Protein AF-A0A7V4SVA4-F1 (afdb_monomer)

Nearest PDB structures (foldseek):
  8bwc-assembly1_D  TM=8.439E-01  e=3.192E-01  Escherichia coli
  9co0-assembly1_D  TM=8.464E-01  e=3.401E-01  Escherichia coli
  3q5m-assembly1_A  TM=8.422E-01  e=3.192E-01  Escherichia coli K-12
  7tt5-assembly1_D  TM=8.295E-01  e=6.022E-01  Escherichia coli
  2yhc-assembly1_A  TM=9.225E-01  e=1.001E+00  Escherichia coli BL21(DE3)

Structure (mmCIF, N/CA/C/O backbone):
data_AF-A0A7V4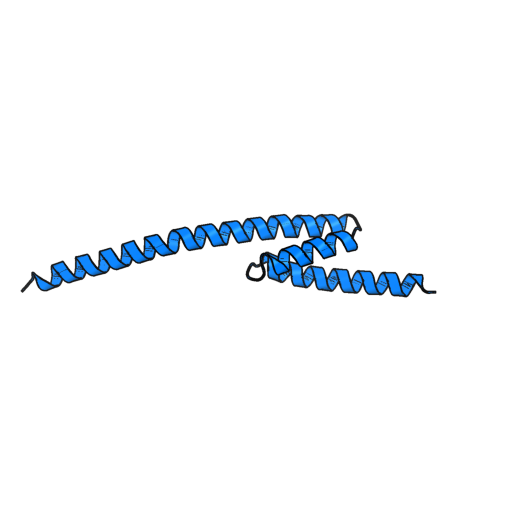SVA4-F1
#
_entry.id   AF-A0A7V4SVA4-F1
#
loop_
_atom_site.group_PDB
_atom_site.id
_atom_site.type_symbol
_atom_site.label_atom_id
_atom_site.label_alt_id
_atom_site.label_comp_id
_atom_site.label_asym_id
_atom_site.label_entity_id
_atom_site.label_seq_id
_atom_site.pdbx_PDB_ins_code
_atom_site.Cartn_x
_atom_site.Cartn_y
_atom_site.Cartn_z
_atom_site.occupancy
_atom_site.B_iso_or_equiv
_atom_site.auth_seq_id
_atom_site.auth_comp_id
_atom_site.auth_asym_id
_atom_site.auth_atom_id
_atom_site.pdbx_PDB_model_num
ATOM 1 N N . MET A 1 1 ? 45.278 -19.658 -40.340 1.00 47.78 1 MET A N 1
ATOM 2 C CA . MET A 1 1 ? 44.267 -19.568 -39.255 1.00 47.78 1 MET A CA 1
ATOM 3 C C . MET A 1 1 ? 43.891 -18.103 -39.077 1.00 47.78 1 MET A C 1
ATOM 5 O O . MET A 1 1 ? 44.806 -17.380 -38.735 1.00 47.78 1 MET A O 1
ATOM 9 N N . SER A 1 2 ? 42.647 -17.652 -39.340 1.00 50.75 2 SER A N 1
ATOM 10 C CA . SER A 1 2 ? 42.052 -16.477 -38.633 1.00 50.75 2 SER A CA 1
ATOM 11 C C . SER A 1 2 ? 40.675 -15.972 -39.111 1.00 50.75 2 SER A C 1
ATOM 13 O O . SER A 1 2 ? 40.137 -15.074 -38.479 1.00 50.75 2 SER A O 1
ATOM 15 N N . VAL A 1 3 ? 40.014 -16.552 -40.122 1.00 47.91 3 VAL A N 1
ATOM 16 C CA . VAL A 1 3 ? 38.648 -16.094 -40.501 1.00 47.91 3 VAL A CA 1
ATOM 17 C C . VAL A 1 3 ? 37.584 -16.513 -39.465 1.00 47.91 3 VAL A C 1
ATOM 19 O O . VAL A 1 3 ? 36.617 -15.800 -39.205 1.00 47.91 3 VAL A O 1
ATOM 22 N N . VAL A 1 4 ? 37.802 -17.647 -38.789 1.00 49.69 4 VAL A N 1
ATOM 23 C CA . VAL A 1 4 ? 36.869 -18.216 -37.795 1.00 49.69 4 VAL A CA 1
ATOM 24 C C . VAL A 1 4 ? 36.853 -17.423 -36.478 1.00 49.69 4 VAL A C 1
ATOM 26 O O . VAL A 1 4 ? 35.821 -17.349 -35.813 1.00 49.69 4 VAL A O 1
ATOM 29 N N . ARG A 1 5 ? 37.975 -16.790 -36.101 1.00 50.59 5 ARG A N 1
ATOM 30 C CA . ARG A 1 5 ? 38.070 -15.972 -34.876 1.00 50.59 5 ARG A CA 1
ATOM 31 C C . ARG A 1 5 ? 37.352 -14.628 -35.023 1.00 50.59 5 ARG A C 1
ATOM 33 O O . ARG A 1 5 ? 36.688 -14.197 -34.089 1.00 50.59 5 ARG A O 1
ATOM 40 N N . PHE A 1 6 ? 37.403 -14.027 -36.212 1.00 42.84 6 PHE A N 1
ATOM 41 C CA . PHE A 1 6 ? 36.771 -12.734 -36.493 1.00 42.84 6 PHE A CA 1
ATOM 42 C C . PHE A 1 6 ? 35.233 -12.818 -36.494 1.00 42.84 6 PHE A C 1
ATOM 44 O O . PHE A 1 6 ? 34.554 -11.976 -35.910 1.00 42.84 6 PHE A O 1
ATOM 51 N N . ARG A 1 7 ? 34.677 -13.903 -37.055 1.00 53.16 7 ARG A N 1
ATOM 52 C CA . ARG A 1 7 ? 33.229 -14.185 -37.032 1.00 53.16 7 ARG A CA 1
ATOM 53 C C . ARG A 1 7 ? 32.681 -14.445 -35.624 1.00 53.16 7 ARG A C 1
ATOM 55 O O . ARG A 1 7 ? 31.549 -14.068 -35.345 1.00 53.16 7 ARG A O 1
ATOM 62 N N . ARG A 1 8 ? 33.475 -15.058 -34.737 1.00 55.00 8 ARG A N 1
ATOM 63 C CA . ARG A 1 8 ? 33.085 -15.305 -33.338 1.00 55.00 8 ARG A CA 1
ATOM 64 C C . ARG A 1 8 ? 33.038 -14.019 -32.507 1.00 55.00 8 ARG A C 1
ATOM 66 O O . ARG A 1 8 ? 32.102 -13.864 -31.735 1.00 55.00 8 ARG A O 1
ATOM 73 N N . CYS A 1 9 ? 33.964 -13.077 -32.711 1.00 55.91 9 CYS A N 1
ATOM 74 C CA . CYS A 1 9 ? 33.908 -11.770 -32.038 1.00 55.91 9 CYS A CA 1
ATOM 75 C C . CYS A 1 9 ? 32.674 -10.952 -32.438 1.00 55.91 9 CYS A C 1
ATOM 77 O O . CYS A 1 9 ? 31.990 -10.424 -31.567 1.00 55.91 9 CYS A O 1
ATOM 79 N N . LEU A 1 10 ? 32.352 -10.892 -33.735 1.00 59.06 10 LEU A N 1
ATOM 80 C CA . LEU A 1 10 ? 31.172 -10.162 -34.220 1.00 59.06 10 LEU A CA 1
ATOM 81 C C . LEU A 1 10 ? 29.864 -10.698 -33.619 1.00 59.06 10 LEU A C 1
ATOM 83 O O . LEU A 1 10 ? 28.982 -9.919 -33.270 1.00 59.06 10 LEU A O 1
ATOM 87 N N . PHE A 1 11 ? 29.761 -12.018 -33.444 1.00 60.16 11 PHE A N 1
ATOM 88 C CA . PHE A 1 11 ? 28.579 -12.653 -32.858 1.00 60.16 11 PHE A CA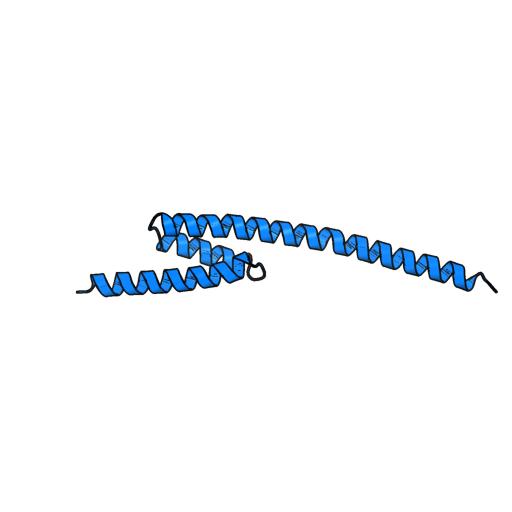 1
ATOM 89 C C . PHE A 1 11 ? 28.442 -12.382 -31.353 1.00 60.16 11 PHE A C 1
ATOM 91 O O . PHE A 1 11 ? 27.345 -12.111 -30.874 1.00 60.16 11 PHE A O 1
ATOM 98 N N . VAL A 1 12 ? 29.551 -12.403 -30.606 1.00 62.12 12 VAL A N 1
ATOM 99 C CA . VAL A 1 12 ? 29.551 -12.108 -29.161 1.00 62.12 12 VAL A CA 1
ATOM 100 C C . VAL A 1 12 ? 29.185 -10.645 -28.897 1.00 62.12 12 VAL A C 1
ATOM 102 O O . VAL A 1 12 ? 28.383 -10.369 -28.008 1.00 62.12 12 VAL A O 1
ATOM 105 N N . CYS A 1 13 ? 29.693 -9.707 -29.702 1.00 59.94 13 CYS A N 1
ATOM 106 C CA . CYS A 1 13 ? 29.314 -8.297 -29.595 1.00 59.94 13 CYS A CA 1
ATOM 107 C C . CYS A 1 13 ? 27.838 -8.064 -29.947 1.00 59.94 13 CYS A C 1
ATOM 109 O O . CYS A 1 13 ? 27.171 -7.300 -29.256 1.00 59.94 13 CYS A O 1
ATOM 111 N N . ALA A 1 14 ? 27.307 -8.747 -30.966 1.00 63.69 14 ALA A N 1
ATOM 112 C CA . ALA A 1 14 ? 25.894 -8.642 -31.326 1.00 63.69 14 ALA A CA 1
ATOM 113 C C . ALA A 1 14 ? 24.971 -9.147 -30.204 1.00 63.69 14 ALA A C 1
ATOM 115 O O . ALA A 1 14 ? 23.991 -8.484 -29.878 1.00 63.69 14 ALA A O 1
ATOM 116 N N . ILE A 1 15 ? 25.317 -10.266 -29.557 1.00 66.88 15 ILE A N 1
ATOM 117 C CA . ILE A 1 15 ? 24.578 -10.791 -28.398 1.00 66.88 15 ILE A CA 1
ATOM 118 C C . ILE A 1 15 ? 24.683 -9.835 -27.202 1.00 66.88 15 ILE A C 1
ATOM 120 O O . ILE A 1 15 ? 23.686 -9.591 -26.530 1.00 66.88 15 ILE A O 1
ATOM 124 N N . GLY A 1 16 ? 25.861 -9.252 -26.957 1.00 67.00 16 GLY A N 1
ATOM 125 C CA . GLY A 1 16 ? 26.067 -8.277 -25.882 1.00 67.00 16 GLY A CA 1
ATOM 126 C C . GLY A 1 16 ? 25.247 -6.996 -26.063 1.00 67.00 16 GLY A C 1
ATOM 127 O O . GLY A 1 16 ? 24.619 -6.536 -25.114 1.00 67.00 16 GLY A O 1
ATOM 128 N N . ILE A 1 17 ? 25.191 -6.453 -27.283 1.00 69.44 17 ILE A N 1
ATOM 129 C CA . ILE A 1 17 ? 24.370 -5.276 -27.611 1.00 69.44 17 ILE A CA 1
ATOM 130 C C . ILE A 1 17 ? 22.881 -5.619 -27.510 1.00 69.44 17 ILE A C 1
ATOM 132 O O . ILE A 1 17 ? 22.112 -4.828 -26.969 1.00 69.44 17 ILE A O 1
ATOM 136 N N . PHE A 1 18 ? 22.478 -6.808 -27.968 1.00 63.28 18 PHE A N 1
ATOM 137 C CA . PHE A 1 18 ? 21.094 -7.268 -27.875 1.00 63.28 18 PHE A CA 1
ATOM 138 C C . PHE A 1 18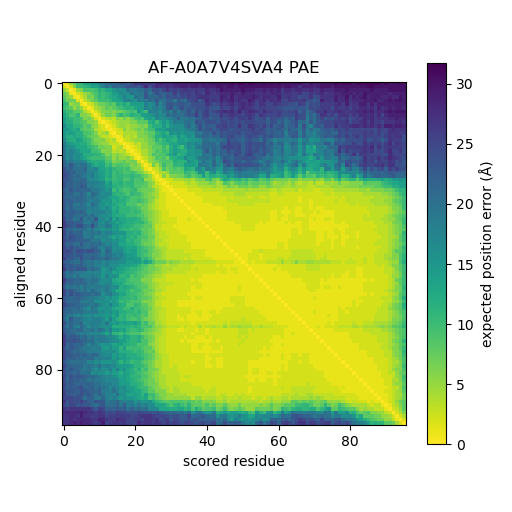 ? 20.649 -7.423 -26.412 1.00 63.28 18 PHE A C 1
ATOM 140 O O . PHE A 1 18 ? 19.613 -6.885 -26.024 1.00 63.28 18 PHE A O 1
ATOM 147 N N . LEU A 1 19 ? 21.474 -8.048 -25.567 1.00 61.53 19 LEU A N 1
ATOM 148 C CA . LEU A 1 19 ? 21.230 -8.150 -24.125 1.00 61.53 19 LEU A CA 1
ATOM 149 C C . LEU A 1 19 ? 21.157 -6.774 -23.455 1.00 61.53 19 LEU A C 1
ATOM 151 O O . LEU A 1 19 ? 20.230 -6.539 -22.686 1.00 61.53 19 LEU A O 1
ATOM 155 N N . LEU A 1 20 ? 22.066 -5.844 -23.780 1.00 61.41 20 LEU A N 1
ATOM 156 C CA . LEU A 1 20 ? 21.998 -4.471 -23.266 1.00 61.41 20 LEU A CA 1
ATOM 157 C C . LEU A 1 20 ? 20.700 -3.772 -23.690 1.00 61.41 20 LEU A C 1
ATOM 159 O O . LEU A 1 20 ? 20.045 -3.139 -22.867 1.00 61.41 20 LEU A O 1
ATOM 163 N N . SER A 1 21 ? 20.307 -3.906 -24.958 1.00 62.12 21 SER A N 1
ATOM 164 C CA . SER A 1 21 ? 19.114 -3.247 -25.498 1.00 62.12 21 SER A CA 1
ATOM 165 C C . SER A 1 21 ? 17.806 -3.742 -24.877 1.00 62.12 21 SER A C 1
ATOM 167 O O . SER A 1 21 ? 16.843 -2.986 -24.826 1.00 62.12 21 SER A O 1
ATOM 169 N N . VAL A 1 22 ? 17.784 -4.974 -24.358 1.00 61.72 22 VAL A N 1
ATOM 170 C CA . VAL A 1 22 ? 16.626 -5.551 -23.659 1.00 61.72 22 VAL A CA 1
ATOM 171 C C . VAL A 1 22 ? 16.664 -5.255 -22.153 1.00 61.72 22 VAL A C 1
ATOM 173 O O . VAL A 1 22 ? 15.617 -5.007 -21.559 1.00 61.72 22 VAL A O 1
ATOM 176 N N . LEU A 1 23 ? 17.846 -5.210 -21.524 1.00 60.34 23 LEU A N 1
ATOM 177 C CA . LEU A 1 23 ? 17.971 -4.935 -20.083 1.00 60.34 23 LEU A CA 1
ATOM 178 C C . LEU A 1 23 ? 17.690 -3.471 -19.706 1.00 60.34 23 LEU A C 1
ATOM 180 O O . LEU A 1 23 ? 17.166 -3.202 -18.626 1.00 60.34 23 LEU A O 1
ATOM 184 N N . ILE A 1 24 ? 18.051 -2.517 -20.568 1.00 59.84 24 ILE A N 1
ATOM 185 C CA . ILE A 1 24 ? 17.855 -1.081 -20.310 1.00 59.84 24 ILE A CA 1
ATOM 186 C C . ILE A 1 24 ? 16.365 -0.705 -20.139 1.00 59.84 24 ILE A C 1
ATOM 188 O O . ILE A 1 24 ? 16.045 -0.054 -19.141 1.00 59.84 24 ILE A O 1
ATOM 192 N N . PRO A 1 25 ? 15.435 -1.089 -21.040 1.00 59.91 25 PRO A N 1
ATOM 193 C CA . PRO A 1 25 ? 14.024 -0.728 -20.895 1.00 59.91 25 PRO A CA 1
ATOM 194 C C . PRO A 1 25 ? 13.329 -1.447 -19.730 1.00 59.91 25 PRO A C 1
ATOM 196 O O . PRO A 1 25 ? 12.444 -0.853 -19.117 1.00 59.91 25 PRO A O 1
ATOM 199 N N . ALA A 1 26 ? 13.748 -2.670 -19.382 1.00 64.50 26 ALA A N 1
ATOM 200 C CA . ALA A 1 26 ? 13.213 -3.391 -18.224 1.00 64.50 26 ALA A CA 1
ATOM 201 C C . ALA A 1 26 ? 13.458 -2.610 -16.917 1.00 64.50 26 ALA A C 1
ATOM 203 O O . ALA A 1 26 ? 12.519 -2.296 -16.193 1.00 64.50 26 ALA A O 1
ATOM 204 N N . ASN A 1 27 ? 14.694 -2.147 -16.699 1.00 68.81 27 ASN A N 1
ATOM 205 C CA . ASN A 1 2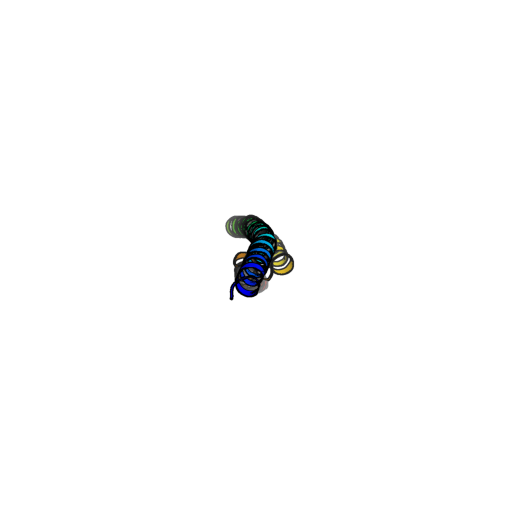7 ? 15.064 -1.373 -15.507 1.00 68.81 27 ASN A CA 1
ATOM 206 C C . ASN A 1 27 ? 14.311 -0.029 -15.406 1.00 68.81 27 ASN A C 1
ATOM 208 O O . ASN A 1 27 ? 13.959 0.418 -14.317 1.00 68.81 27 ASN A O 1
ATOM 212 N N . ALA A 1 28 ? 14.041 0.635 -16.535 1.00 76.19 28 ALA A N 1
ATOM 213 C CA . ALA A 1 28 ? 13.301 1.898 -16.536 1.00 76.19 28 ALA A CA 1
ATOM 214 C C . ALA A 1 28 ? 11.825 1.715 -16.136 1.00 76.19 28 ALA A C 1
ATOM 216 O O . ALA A 1 28 ? 11.290 2.534 -15.387 1.00 76.19 28 ALA A O 1
ATOM 217 N N . ALA A 1 29 ? 11.184 0.641 -16.605 1.00 80.25 29 ALA A N 1
ATOM 218 C CA . ALA A 1 29 ? 9.816 0.306 -16.226 1.00 80.25 29 ALA A CA 1
ATOM 219 C C . ALA A 1 29 ? 9.720 -0.059 -14.736 1.00 80.25 29 ALA A C 1
ATOM 221 O O . ALA A 1 29 ? 8.831 0.441 -14.045 1.00 80.25 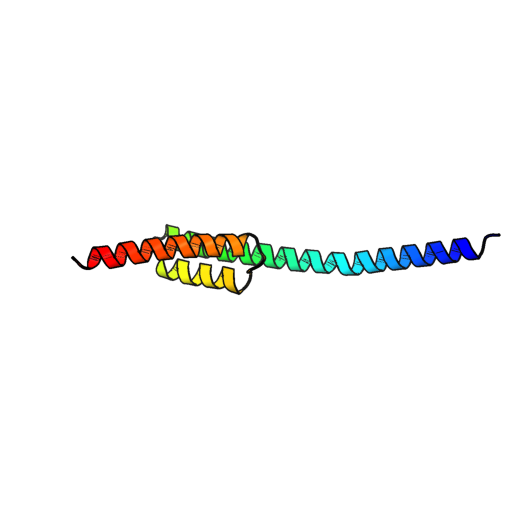29 ALA A O 1
ATOM 222 N N . ASP A 1 30 ? 10.672 -0.843 -14.227 1.00 84.44 30 ASP A N 1
ATOM 223 C CA . ASP A 1 30 ? 10.712 -1.243 -12.817 1.00 84.44 30 ASP A CA 1
ATOM 224 C C . ASP A 1 30 ? 10.864 -0.030 -11.887 1.00 84.44 30 ASP A C 1
ATOM 226 O O . ASP A 1 30 ? 10.113 0.119 -10.923 1.00 84.44 30 ASP A O 1
ATOM 230 N N . ARG A 1 31 ? 11.747 0.921 -12.227 1.00 86.88 31 ARG A N 1
ATOM 231 C CA . ARG A 1 31 ? 11.886 2.175 -11.462 1.00 86.88 31 ARG A CA 1
ATOM 232 C C . ARG A 1 31 ? 10.623 3.025 -11.473 1.00 86.88 31 ARG A C 1
ATOM 234 O O . ARG A 1 31 ? 10.289 3.626 -10.457 1.00 86.88 31 ARG A O 1
ATOM 241 N N . ALA A 1 32 ? 9.929 3.108 -12.607 1.00 90.56 32 ALA A N 1
ATOM 242 C CA . ALA A 1 32 ? 8.684 3.866 -12.689 1.00 90.56 32 ALA A CA 1
ATOM 243 C C . ALA A 1 32 ? 7.601 3.257 -11.786 1.00 90.56 32 ALA A C 1
ATOM 245 O O . ALA A 1 32 ? 6.878 3.995 -11.116 1.00 90.56 32 ALA A O 1
ATOM 246 N N . ARG A 1 33 ? 7.527 1.919 -11.724 1.00 93.50 33 ARG A N 1
ATOM 247 C CA . ARG A 1 33 ? 6.627 1.209 -10.806 1.00 93.50 33 ARG A CA 1
ATOM 248 C C . ARG A 1 33 ? 6.986 1.464 -9.348 1.00 93.50 33 ARG A C 1
ATOM 250 O O . ARG A 1 33 ? 6.080 1.742 -8.572 1.00 93.50 33 ARG A O 1
ATOM 257 N N . GLU A 1 34 ? 8.269 1.427 -8.994 1.00 94.25 34 GLU A N 1
ATOM 258 C CA . GLU A 1 34 ? 8.727 1.742 -7.634 1.00 94.25 34 GLU A CA 1
ATOM 259 C C . GLU A 1 34 ? 8.343 3.166 -7.214 1.00 94.25 34 GLU A C 1
ATOM 261 O O . GLU A 1 34 ? 7.726 3.370 -6.172 1.00 94.25 34 GLU A O 1
ATOM 266 N N . ILE A 1 35 ? 8.616 4.164 -8.060 1.00 95.31 35 ILE A N 1
ATOM 267 C CA . ILE A 1 35 ? 8.278 5.565 -7.763 1.00 95.31 35 ILE A CA 1
ATOM 268 C C . ILE A 1 35 ? 6.762 5.743 -7.593 1.00 95.31 35 ILE A C 1
ATOM 270 O O . ILE A 1 35 ? 6.318 6.415 -6.661 1.00 95.31 35 ILE A O 1
ATOM 274 N N . ALA A 1 36 ? 5.963 5.134 -8.474 1.00 96.75 36 ALA A N 1
ATOM 275 C CA . ALA A 1 36 ? 4.507 5.193 -8.386 1.00 96.75 36 ALA A CA 1
ATOM 276 C C . ALA A 1 36 ? 3.987 4.527 -7.102 1.00 96.75 36 ALA A C 1
ATOM 278 O O . ALA A 1 36 ? 3.147 5.103 -6.408 1.00 96.75 36 ALA A O 1
ATOM 279 N N . ALA A 1 37 ? 4.524 3.353 -6.758 1.00 97.50 37 ALA A N 1
ATOM 280 C CA . ALA A 1 37 ? 4.165 2.628 -5.548 1.00 97.50 37 ALA A CA 1
ATOM 281 C C . ALA A 1 37 ? 4.512 3.430 -4.285 1.00 97.50 37 ALA A C 1
ATOM 283 O O . ALA A 1 37 ? 3.666 3.575 -3.405 1.00 97.50 37 ALA A O 1
ATOM 284 N N . HIS A 1 38 ? 5.710 4.018 -4.223 1.00 97.44 38 HIS A N 1
ATOM 285 C CA . HIS A 1 38 ? 6.133 4.868 -3.109 1.00 97.44 38 HIS A CA 1
ATOM 286 C C . HIS A 1 38 ? 5.269 6.121 -2.958 1.00 97.44 38 HIS A C 1
ATOM 288 O O . HIS A 1 38 ? 4.891 6.474 -1.842 1.00 97.44 38 HIS A O 1
ATOM 294 N N . SER A 1 39 ? 4.930 6.787 -4.066 1.00 98.12 39 SER A N 1
ATOM 295 C CA . SER A 1 39 ? 4.062 7.968 -4.029 1.00 98.12 39 SER A CA 1
ATOM 296 C C . SER A 1 39 ? 2.686 7.637 -3.455 1.00 98.12 39 SER A C 1
ATOM 298 O O . SER A 1 39 ? 2.160 8.401 -2.648 1.00 98.12 39 SER A O 1
ATOM 300 N N . LEU A 1 40 ? 2.104 6.511 -3.872 1.00 97.81 40 LEU A N 1
ATOM 301 C CA . LEU A 1 40 ? 0.785 6.088 -3.414 1.00 97.81 40 LEU A CA 1
ATOM 302 C C . LEU A 1 40 ? 0.830 5.585 -1.960 1.00 97.81 40 LEU A C 1
ATOM 304 O O . LEU A 1 40 ? -0.057 5.895 -1.172 1.00 97.81 40 LEU A O 1
ATOM 308 N N . LEU A 1 41 ? 1.894 4.881 -1.563 1.00 98.19 41 LEU A N 1
ATOM 309 C CA . LEU A 1 41 ? 2.115 4.488 -0.170 1.00 98.19 41 LEU A CA 1
ATOM 310 C C . LEU A 1 41 ? 2.170 5.713 0.756 1.00 98.19 41 LEU A C 1
ATOM 312 O O . LEU A 1 41 ? 1.487 5.731 1.779 1.00 98.19 41 LEU A O 1
ATOM 316 N N . ALA A 1 42 ? 2.919 6.751 0.375 1.00 98.12 42 ALA A N 1
ATOM 317 C CA . ALA A 1 42 ? 3.038 7.980 1.158 1.00 98.12 42 ALA A CA 1
ATOM 318 C C . ALA A 1 42 ? 1.694 8.718 1.320 1.00 98.12 42 ALA A C 1
ATOM 320 O O . ALA A 1 42 ? 1.467 9.386 2.328 1.00 98.12 42 ALA A O 1
ATOM 321 N N . GLU A 1 43 ? 0.784 8.609 0.348 1.00 98.06 43 GLU A N 1
ATOM 322 C CA . GLU A 1 43 ? -0.587 9.120 0.477 1.00 98.06 43 GLU A CA 1
ATOM 323 C C . GLU A 1 43 ? -1.361 8.373 1.572 1.00 98.06 43 GLU A C 1
ATOM 325 O O . GLU A 1 43 ? -1.962 9.005 2.443 1.00 98.06 43 GLU A O 1
ATOM 330 N N . GLY A 1 44 ? -1.285 7.039 1.582 1.00 97.50 44 GLY A N 1
ATOM 331 C CA . GLY A 1 44 ? -1.904 6.217 2.623 1.00 97.50 44 GLY A CA 1
ATOM 332 C C . GLY A 1 44 ? -1.347 6.526 4.014 1.00 97.50 44 GLY A C 1
ATOM 333 O O . GLY A 1 44 ? -2.102 6.629 4.980 1.00 97.50 44 GLY A O 1
ATOM 334 N N . GLU A 1 45 ? -0.036 6.752 4.126 1.00 97.69 45 GLU A N 1
ATOM 335 C CA . GLU A 1 45 ? 0.595 7.147 5.389 1.00 97.69 45 GLU A CA 1
ATOM 336 C C . GLU A 1 45 ? 0.081 8.494 5.898 1.00 97.69 45 GLU A C 1
ATOM 338 O O . GLU A 1 45 ? -0.305 8.587 7.062 1.00 97.69 45 GLU A O 1
ATOM 343 N N . LYS A 1 46 ? -0.031 9.499 5.021 1.00 98.06 46 LYS A N 1
ATOM 344 C CA . LYS A 1 46 ? -0.606 10.805 5.377 1.00 98.06 46 LYS A CA 1
ATOM 345 C C . LYS A 1 46 ? -2.046 10.698 5.866 1.00 98.06 46 LYS A C 1
ATOM 347 O O . LYS A 1 46 ? -2.428 11.409 6.790 1.00 98.06 46 LYS A O 1
ATOM 352 N N . LEU A 1 47 ? -2.856 9.823 5.269 1.00 97.38 47 LEU A N 1
ATOM 353 C CA . LEU A 1 47 ? -4.230 9.588 5.729 1.00 97.38 47 LEU A CA 1
ATOM 354 C C . LEU A 1 47 ? -4.258 8.944 7.120 1.00 97.38 47 LEU A C 1
ATOM 356 O O . LEU A 1 47 ? -5.065 9.334 7.965 1.00 97.38 47 LEU A O 1
ATOM 360 N N . ASN A 1 48 ? -3.349 8.005 7.382 1.00 94.00 48 ASN A N 1
ATOM 361 C CA . ASN A 1 48 ? -3.184 7.400 8.702 1.00 94.00 48 ASN A CA 1
ATOM 362 C C . ASN A 1 48 ? -2.763 8.452 9.747 1.00 94.00 48 ASN A C 1
ATOM 364 O O . ASN A 1 48 ? -3.348 8.510 10.827 1.00 94.00 48 ASN A O 1
ATOM 368 N N . GLU A 1 49 ? -1.800 9.319 9.414 1.00 94.38 49 GLU A N 1
ATOM 369 C CA . GLU A 1 49 ? -1.377 10.451 10.255 1.00 94.38 49 GLU A CA 1
ATOM 370 C C . GLU A 1 49 ? -2.517 11.450 10.494 1.00 94.38 49 GLU A C 1
ATOM 372 O O . GLU A 1 49 ? -2.684 11.959 11.601 1.00 94.38 49 GLU A O 1
ATOM 377 N N . ALA A 1 50 ? -3.360 11.676 9.485 1.00 96.25 50 ALA A N 1
ATOM 378 C CA . ALA A 1 50 ? -4.561 12.499 9.575 1.00 96.25 50 ALA A CA 1
ATOM 379 C C . ALA A 1 50 ? -5.726 11.809 10.311 1.00 96.25 50 ALA A C 1
ATOM 381 O O . ALA A 1 50 ? -6.862 12.279 10.232 1.00 96.25 50 ALA A O 1
ATOM 382 N N . THR A 1 51 ? -5.475 10.708 11.029 1.00 94.31 51 THR A N 1
ATOM 383 C CA . THR A 1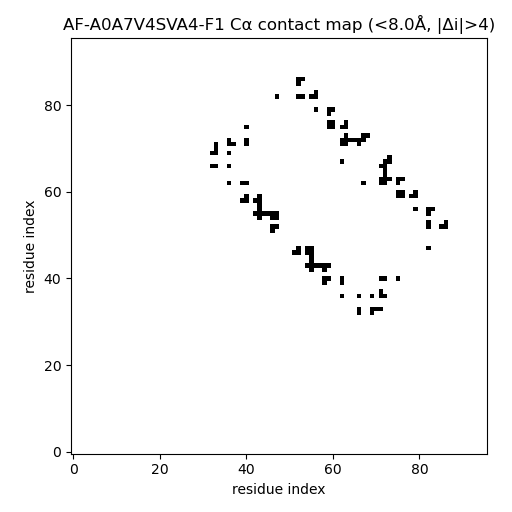 51 ? -6.469 9.938 11.798 1.00 94.31 51 THR A CA 1
ATOM 384 C C . THR A 1 51 ? -7.647 9.431 10.962 1.00 94.31 51 THR A C 1
ATOM 386 O O . THR A 1 51 ? -8.755 9.256 11.463 1.00 94.31 51 THR A O 1
ATOM 389 N N . GLN A 1 52 ? -7.402 9.148 9.682 1.00 96.31 52 GLN A N 1
ATOM 390 C CA . GLN A 1 52 ? -8.370 8.570 8.748 1.00 96.31 52 GLN A CA 1
ATOM 391 C C . GLN A 1 52 ? -7.962 7.138 8.361 1.00 96.31 52 GLN A C 1
ATOM 393 O O . GLN A 1 52 ? -7.683 6.861 7.192 1.00 96.31 52 GLN A O 1
ATOM 398 N N . PRO A 1 53 ? -7.937 6.195 9.324 1.00 95.38 53 PRO A N 1
ATOM 399 C CA . PRO A 1 53 ? -7.455 4.833 9.096 1.00 95.38 53 PRO A CA 1
ATOM 400 C C . PRO A 1 53 ? -8.274 4.068 8.049 1.00 95.38 53 PRO A C 1
ATOM 402 O O . PRO A 1 53 ? -7.716 3.253 7.326 1.00 95.38 53 PRO A O 1
ATOM 405 N N . ALA A 1 54 ? -9.577 4.339 7.913 1.00 95.62 54 ALA A N 1
ATOM 406 C CA . ALA A 1 54 ? -10.405 3.684 6.898 1.00 95.62 54 ALA A CA 1
ATOM 407 C C . ALA A 1 54 ? -9.990 4.077 5.467 1.00 95.62 54 ALA A C 1
ATOM 409 O O . ALA A 1 54 ? -9.825 3.212 4.616 1.00 95.62 54 ALA A O 1
ATOM 410 N N . ALA A 1 55 ? -9.740 5.367 5.220 1.00 97.25 55 ALA A N 1
ATOM 411 C CA . ALA A 1 55 ? -9.269 5.844 3.919 1.00 97.25 55 ALA A CA 1
ATOM 412 C C . ALA A 1 55 ? -7.826 5.389 3.640 1.00 97.25 55 ALA A C 1
ATOM 414 O O . ALA A 1 55 ? -7.500 4.978 2.529 1.00 97.25 55 ALA A O 1
ATOM 415 N N . ALA A 1 56 ? -6.964 5.400 4.664 1.00 98.06 56 ALA A N 1
ATOM 416 C CA . ALA A 1 56 ? -5.602 4.879 4.557 1.00 98.06 56 ALA A CA 1
ATOM 417 C C . ALA A 1 56 ? -5.587 3.396 4.153 1.00 98.06 56 ALA A C 1
ATOM 419 O O . ALA A 1 56 ? -4.791 2.991 3.305 1.00 98.06 56 ALA A O 1
ATOM 420 N N . LEU A 1 57 ? -6.499 2.598 4.721 1.00 98.00 57 LEU A N 1
ATOM 421 C CA . LEU A 1 57 ? -6.639 1.177 4.418 1.00 98.00 57 LEU A CA 1
ATOM 422 C C . LEU A 1 57 ? -6.904 0.929 2.928 1.00 98.00 57 LEU A C 1
ATOM 424 O O . LEU A 1 57 ? -6.249 0.072 2.336 1.00 98.00 57 LEU A O 1
ATOM 428 N N . GLU A 1 58 ? -7.808 1.698 2.316 1.00 98.06 58 GLU A N 1
ATOM 429 C CA . GLU A 1 58 ? -8.115 1.589 0.884 1.00 98.06 58 GLU A CA 1
ATOM 430 C C . GLU A 1 58 ? -6.878 1.858 0.015 1.00 98.06 58 GLU A C 1
ATOM 432 O O . GLU A 1 58 ? -6.617 1.137 -0.954 1.00 98.06 58 GLU A O 1
ATOM 437 N N . ILE A 1 59 ? -6.076 2.863 0.382 1.00 98.44 59 ILE A N 1
ATOM 438 C CA . ILE A 1 59 ? -4.837 3.180 -0.332 1.00 98.44 59 ILE A CA 1
ATOM 439 C C . ILE A 1 59 ? -3.817 2.051 -0.184 1.00 98.44 59 ILE A C 1
ATOM 441 O O . ILE A 1 59 ? -3.255 1.611 -1.187 1.00 98.44 59 ILE A O 1
ATOM 445 N N . PHE A 1 60 ? -3.602 1.524 1.023 1.00 98.38 60 PHE A N 1
ATOM 446 C CA . PHE A 1 60 ? -2.658 0.421 1.221 1.00 98.38 60 PHE A CA 1
ATOM 447 C C . PHE A 1 60 ? -3.073 -0.846 0.464 1.00 98.38 60 PHE A C 1
ATOM 449 O O . PHE A 1 60 ? -2.228 -1.497 -0.152 1.00 98.38 60 PHE A O 1
ATOM 456 N N . GLU A 1 61 ? -4.368 -1.170 0.437 1.00 98.12 61 GLU A N 1
ATOM 457 C CA . GLU A 1 61 ? -4.900 -2.272 -0.374 1.00 98.12 61 GLU A CA 1
ATOM 458 C C . GLU A 1 61 ? -4.639 -2.069 -1.862 1.00 98.12 61 GLU A C 1
ATOM 460 O O . GLU A 1 61 ? -4.263 -3.005 -2.575 1.00 98.12 61 GLU A O 1
ATOM 465 N N . ARG A 1 62 ? -4.793 -0.832 -2.335 1.00 98.19 62 ARG A N 1
ATOM 466 C CA . ARG A 1 62 ? -4.515 -0.476 -3.718 1.00 98.19 62 ARG A CA 1
ATOM 467 C C . ARG A 1 62 ? -3.033 -0.628 -4.061 1.00 98.19 62 ARG A C 1
ATOM 469 O O . ARG A 1 62 ? -2.731 -1.271 -5.065 1.00 98.19 62 ARG A O 1
ATOM 476 N N . VAL A 1 63 ? -2.123 -0.108 -3.232 1.00 98.12 63 VAL A N 1
ATOM 477 C CA . VAL A 1 63 ? -0.666 -0.238 -3.440 1.00 98.12 63 VAL A CA 1
ATOM 478 C C . VAL A 1 63 ? -0.273 -1.711 -3.502 1.00 98.12 63 VAL A C 1
ATOM 480 O O . VAL A 1 63 ? 0.380 -2.140 -4.450 1.00 98.12 63 VAL A O 1
ATOM 483 N N . ALA A 1 64 ? -0.731 -2.500 -2.533 1.00 97.12 64 ALA A N 1
ATOM 484 C CA . ALA A 1 64 ? -0.409 -3.914 -2.439 1.00 97.12 64 ALA A CA 1
ATOM 485 C C . ALA A 1 64 ? -0.950 -4.750 -3.613 1.00 97.12 64 ALA A C 1
ATOM 487 O O . ALA A 1 64 ? -0.344 -5.750 -3.994 1.00 97.12 64 ALA A O 1
ATOM 488 N N . ARG A 1 65 ? -2.088 -4.353 -4.195 1.00 97.19 65 ARG A N 1
ATOM 489 C CA . ARG A 1 65 ? -2.685 -5.020 -5.359 1.00 97.19 65 ARG A CA 1
ATOM 490 C C . ARG A 1 65 ? -2.031 -4.609 -6.680 1.00 97.19 65 ARG A C 1
ATOM 492 O O . ARG A 1 65 ? -1.858 -5.453 -7.553 1.00 97.19 65 ARG A O 1
ATOM 499 N N . GLU A 1 66 ? -1.717 -3.326 -6.856 1.00 96.75 66 GLU A N 1
ATOM 500 C CA . GLU A 1 66 ? -1.177 -2.780 -8.114 1.00 96.75 66 GLU A CA 1
ATOM 501 C C . GLU A 1 66 ? 0.350 -2.957 -8.233 1.00 96.75 66 GLU A C 1
ATOM 503 O O . GLU A 1 66 ? 0.889 -3.118 -9.336 1.00 96.75 66 GLU A O 1
ATOM 508 N N . TYR A 1 67 ? 1.051 -2.984 -7.098 1.00 96.75 67 TYR A N 1
ATOM 509 C CA . TYR A 1 67 ? 2.510 -3.047 -7.018 1.00 96.75 67 TYR A CA 1
ATOM 510 C C . TYR A 1 67 ? 2.996 -4.140 -6.046 1.00 96.75 67 TYR A C 1
ATOM 512 O O . TYR A 1 67 ? 3.814 -3.854 -5.183 1.00 96.75 67 TYR A O 1
ATOM 520 N N . PRO A 1 68 ? 2.539 -5.403 -6.157 1.00 96.25 68 PRO A N 1
ATOM 521 C CA . PRO A 1 68 ? 2.827 -6.438 -5.155 1.00 96.25 68 PRO A CA 1
ATOM 522 C C . PRO A 1 68 ? 4.315 -6.789 -5.014 1.00 96.25 68 PRO A C 1
ATOM 524 O O . PRO A 1 68 ? 4.724 -7.283 -3.968 1.00 96.25 68 PRO A O 1
ATOM 527 N N . GLU A 1 69 ? 5.113 -6.559 -6.058 1.00 93.12 69 GLU A N 1
ATOM 528 C CA . GLU A 1 69 ? 6.534 -6.929 -6.098 1.00 93.12 69 GLU A CA 1
ATOM 529 C C . GLU A 1 69 ? 7.482 -5.781 -5.733 1.00 93.12 69 GLU A C 1
ATOM 531 O O . GLU A 1 69 ? 8.688 -5.995 -5.650 1.00 93.12 69 GLU A O 1
ATOM 536 N N . THR A 1 70 ? 6.959 -4.571 -5.514 1.00 95.50 70 THR A N 1
ATOM 537 C CA . THR A 1 70 ? 7.784 -3.435 -5.090 1.00 95.50 70 THR A CA 1
ATOM 538 C C . THR A 1 70 ? 8.002 -3.446 -3.583 1.00 95.50 70 THR A C 1
ATOM 540 O O . THR A 1 70 ? 7.204 -4.006 -2.821 1.00 95.50 70 THR A O 1
ATOM 543 N N . GLU A 1 71 ? 9.055 -2.768 -3.127 1.00 95.00 71 GLU A N 1
ATOM 544 C CA . GLU A 1 71 ? 9.298 -2.574 -1.692 1.00 95.00 71 GLU A CA 1
ATOM 545 C C . GLU A 1 71 ? 8.104 -1.878 -1.023 1.00 95.00 71 GLU A C 1
ATOM 547 O O . GLU A 1 71 ? 7.595 -2.330 0.008 1.00 95.00 71 GLU A O 1
ATOM 552 N N . ALA A 1 72 ? 7.574 -0.841 -1.676 1.00 96.81 72 ALA A N 1
ATOM 553 C CA . ALA A 1 72 ? 6.382 -0.137 -1.223 1.00 96.81 72 ALA A CA 1
ATOM 554 C C . ALA A 1 72 ? 5.129 -1.033 -1.170 1.00 96.81 72 ALA A C 1
ATOM 556 O O . ALA A 1 72 ? 4.304 -0.861 -0.275 1.00 96.81 72 ALA A O 1
ATOM 557 N N . GLY A 1 73 ? 4.981 -2.006 -2.074 1.00 97.75 73 GLY A N 1
ATOM 558 C CA . GLY A 1 73 ? 3.898 -2.994 -2.043 1.00 97.75 73 GLY A CA 1
ATOM 559 C C . GLY A 1 73 ? 3.953 -3.907 -0.828 1.00 97.75 73 GLY A C 1
ATOM 560 O O . GLY A 1 73 ? 2.948 -4.095 -0.135 1.00 97.75 73 GLY A O 1
ATOM 561 N N . MET A 1 74 ? 5.141 -4.433 -0.532 1.00 96.81 74 MET A N 1
ATOM 562 C CA . MET A 1 74 ? 5.373 -5.245 0.663 1.00 96.81 74 MET A CA 1
ATOM 563 C C . MET A 1 74 ? 5.128 -4.435 1.940 1.00 96.81 74 MET A C 1
ATOM 565 O O . MET A 1 74 ? 4.459 -4.908 2.861 1.00 96.81 74 MET A O 1
ATOM 569 N N . PHE A 1 75 ? 5.597 -3.187 1.982 1.00 97.44 75 PHE A N 1
ATOM 570 C CA . PHE A 1 75 ? 5.366 -2.310 3.124 1.00 97.44 75 PHE A CA 1
ATOM 571 C C . PHE A 1 75 ? 3.890 -1.910 3.269 1.00 97.44 75 PHE A C 1
ATOM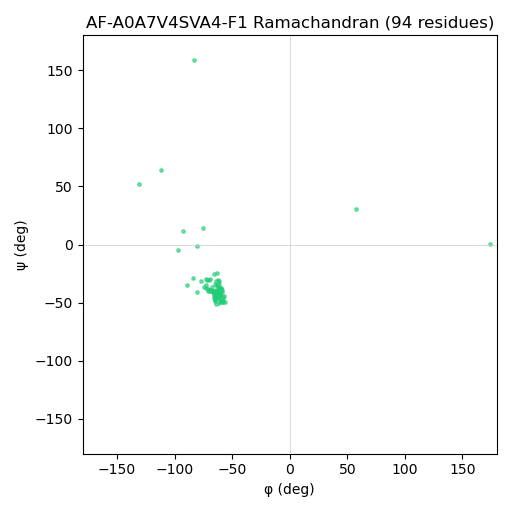 573 O O . PHE A 1 75 ? 3.365 -1.875 4.382 1.00 97.44 75 PHE A O 1
ATOM 580 N N . ALA A 1 76 ? 3.172 -1.698 2.164 1.00 98.12 76 ALA A N 1
ATOM 581 C CA . ALA A 1 76 ? 1.735 -1.434 2.187 1.00 98.12 76 ALA A CA 1
ATOM 582 C C . ALA A 1 76 ? 0.941 -2.597 2.798 1.00 98.12 76 ALA A C 1
ATOM 584 O O . ALA A 1 76 ? 0.010 -2.357 3.562 1.00 98.12 76 ALA A O 1
ATOM 585 N N . GLN A 1 77 ? 1.324 -3.853 2.536 1.00 97.06 77 GLN A N 1
ATOM 586 C CA . GLN A 1 77 ? 0.704 -5.016 3.190 1.00 97.06 77 GLN A CA 1
ATOM 587 C C . GLN A 1 77 ? 0.892 -4.988 4.710 1.00 97.06 77 GLN A C 1
ATOM 589 O O . GLN A 1 77 ? -0.039 -5.286 5.462 1.00 97.06 77 GLN A O 1
ATOM 594 N N . PHE A 1 78 ? 2.080 -4.594 5.166 1.00 97.19 78 PHE A N 1
ATOM 595 C CA . PHE A 1 78 ? 2.354 -4.422 6.587 1.00 97.19 78 PHE A CA 1
ATOM 596 C C . PHE A 1 78 ? 1.499 -3.297 7.196 1.00 97.19 78 PHE A C 1
ATOM 598 O O . PHE A 1 78 ? 0.765 -3.544 8.153 1.00 97.19 78 PHE A O 1
ATOM 605 N N . ARG A 1 79 ? 1.493 -2.097 6.594 1.00 97.00 79 ARG A N 1
ATOM 606 C CA . ARG A 1 79 ? 0.682 -0.957 7.072 1.00 97.00 79 ARG A CA 1
ATOM 607 C C . ARG A 1 79 ? -0.815 -1.258 7.059 1.00 97.00 79 ARG A C 1
ATOM 609 O O . ARG A 1 79 ? -1.523 -0.895 7.993 1.00 97.00 79 ARG A O 1
ATOM 616 N N . ARG A 1 80 ? -1.296 -1.992 6.053 1.00 97.25 80 ARG A N 1
ATOM 617 C CA . ARG A 1 80 ? -2.666 -2.517 5.998 1.00 97.25 80 ARG A CA 1
ATOM 618 C C . ARG A 1 80 ? -2.992 -3.369 7.223 1.00 97.25 80 ARG A C 1
ATOM 620 O O . ARG A 1 80 ? -4.038 -3.169 7.838 1.00 97.25 80 ARG A O 1
ATOM 627 N N . ALA A 1 81 ? -2.125 -4.320 7.568 1.00 96.81 81 ALA A N 1
ATOM 628 C CA . ALA A 1 81 ? -2.338 -5.187 8.722 1.00 96.81 81 ALA A CA 1
ATOM 629 C C . ALA A 1 81 ? -2.401 -4.381 10.031 1.00 96.81 81 ALA A C 1
ATOM 631 O O . ALA A 1 81 ? -3.310 -4.594 10.833 1.00 96.81 81 ALA A O 1
ATOM 632 N N . GLU A 1 82 ? -1.502 -3.411 10.219 1.00 95.56 82 GLU A N 1
ATOM 633 C CA . GLU A 1 82 ? -1.527 -2.510 11.380 1.00 95.56 82 GLU A CA 1
ATOM 634 C C . GLU A 1 82 ? -2.827 -1.702 11.458 1.00 95.56 82 GLU A C 1
ATOM 636 O O . GLU A 1 82 ? -3.470 -1.653 12.510 1.00 95.56 82 GLU A O 1
ATOM 641 N N . THR A 1 83 ? -3.247 -1.106 10.340 1.00 95.75 83 THR A N 1
ATOM 642 C CA . THR A 1 83 ? -4.478 -0.314 10.265 1.00 95.75 83 THR A CA 1
ATOM 643 C C . THR A 1 83 ? -5.718 -1.164 10.557 1.00 95.75 83 THR A C 1
ATOM 645 O O . THR A 1 83 ? -6.613 -0.711 11.270 1.00 95.75 83 THR A O 1
ATOM 648 N N . LEU A 1 84 ? -5.773 -2.413 10.086 1.00 95.38 84 LEU A N 1
ATOM 649 C CA . LEU A 1 84 ? -6.869 -3.335 10.406 1.00 95.38 84 LEU A CA 1
ATOM 650 C C . LEU A 1 84 ? -6.930 -3.666 11.899 1.00 95.38 84 LEU A C 1
ATOM 652 O O . LEU A 1 84 ? -8.008 -3.641 12.489 1.00 95.38 84 LEU A O 1
ATOM 656 N N . VAL A 1 85 ? -5.780 -3.938 12.523 1.00 94.81 85 VAL A N 1
ATOM 657 C CA . VAL A 1 85 ? -5.708 -4.178 13.971 1.00 94.81 85 VAL A CA 1
ATOM 658 C C . VAL A 1 85 ? -6.162 -2.942 14.744 1.00 94.81 85 VAL A C 1
ATOM 660 O O . VAL A 1 85 ? -6.896 -3.066 15.723 1.00 94.81 85 VAL A O 1
ATOM 663 N N . PHE A 1 86 ? -5.757 -1.747 14.313 1.00 92.00 86 PHE A N 1
ATOM 664 C CA . PHE A 1 86 ? -6.207 -0.498 14.921 1.00 92.00 86 PHE A CA 1
ATOM 665 C C . PHE A 1 86 ? -7.737 -0.355 14.857 1.00 92.00 86 PHE A C 1
ATOM 667 O O . PHE A 1 86 ? -8.377 -0.124 15.883 1.00 92.00 86 PHE A O 1
ATOM 674 N N . LEU A 1 87 ? -8.332 -0.570 13.681 1.00 92.25 87 LEU A N 1
ATOM 675 C CA . LEU A 1 87 ? -9.779 -0.468 13.468 1.00 92.25 87 LEU A CA 1
ATOM 676 C C . LEU A 1 87 ? -10.584 -1.509 14.269 1.00 92.25 87 LEU A C 1
ATOM 678 O O . LEU A 1 87 ? -11.602 -1.160 14.871 1.00 92.25 87 LEU A O 1
ATOM 682 N N . ASP A 1 88 ? -10.129 -2.766 14.341 1.00 93.38 88 ASP A N 1
ATOM 683 C CA . ASP A 1 88 ? -10.764 -3.805 15.178 1.00 93.38 88 ASP A CA 1
ATOM 684 C C . ASP A 1 88 ? -10.783 -3.398 16.660 1.00 93.38 88 ASP A C 1
ATOM 686 O O . ASP A 1 88 ? -11.773 -3.585 17.368 1.00 93.38 88 ASP A O 1
ATOM 690 N N . ARG A 1 89 ? -9.701 -2.775 17.144 1.00 91.25 89 ARG A N 1
ATOM 691 C CA . ARG A 1 89 ? -9.611 -2.329 18.540 1.00 91.25 89 ARG A CA 1
ATOM 692 C C . ARG A 1 89 ? -10.543 -1.159 18.845 1.00 91.25 89 ARG A C 1
ATOM 694 O O . ARG A 1 89 ? -11.141 -1.159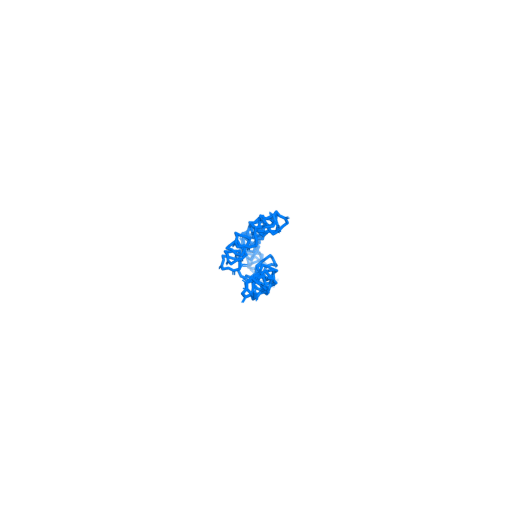 19.918 1.00 91.25 89 ARG A O 1
ATOM 701 N N . CYS A 1 90 ? -10.690 -0.201 17.928 1.00 85.50 90 CYS A N 1
ATOM 702 C CA . CYS A 1 90 ? -11.632 0.911 18.089 1.00 85.50 90 CYS A CA 1
ATOM 703 C C . CYS A 1 90 ? -13.084 0.419 18.099 1.00 85.50 90 CYS A C 1
ATOM 705 O O . CYS A 1 90 ? -13.826 0.712 19.030 1.00 85.50 90 CYS A O 1
ATOM 707 N N . THR A 1 91 ? -13.461 -0.417 17.129 1.00 84.12 91 THR A N 1
ATOM 708 C CA . THR A 1 91 ? -14.835 -0.944 17.029 1.00 84.12 91 THR A CA 1
ATOM 709 C C . THR A 1 91 ? -15.235 -1.809 18.225 1.00 84.12 91 THR A C 1
ATOM 711 O O . THR A 1 91 ? -16.381 -1.756 18.663 1.00 84.12 91 THR A O 1
ATOM 714 N N . ARG A 1 92 ? -14.299 -2.572 18.806 1.00 83.75 92 ARG A N 1
ATOM 715 C CA . ARG A 1 92 ? -14.552 -3.335 20.038 1.00 83.75 92 ARG A CA 1
ATOM 716 C C . ARG A 1 92 ? -14.719 -2.434 21.272 1.00 83.75 92 ARG A C 1
ATOM 718 O O . ARG A 1 92 ? -15.415 -2.831 22.202 1.00 83.75 92 ARG A O 1
ATOM 725 N N . SER A 1 93 ? -14.082 -1.261 21.301 1.00 68.69 93 SER A N 1
ATOM 726 C CA . SER A 1 93 ? -14.138 -0.330 22.439 1.00 68.69 93 SER A CA 1
ATOM 727 C C . SER A 1 93 ? -15.446 0.462 22.507 1.00 68.69 93 SER A C 1
ATOM 729 O O . SER A 1 93 ? -15.892 0.768 23.606 1.00 68.69 93 SER A O 1
ATOM 731 N N . ASP A 1 94 ? -16.066 0.759 21.363 1.00 60.25 94 ASP A N 1
ATOM 732 C CA . ASP A 1 94 ? -17.320 1.530 21.287 1.00 60.25 94 ASP A CA 1
ATOM 733 C C . ASP A 1 94 ? -18.576 0.679 21.575 1.00 60.25 94 ASP A C 1
ATOM 735 O O . ASP A 1 94 ? -19.700 1.178 21.552 1.00 60.25 94 ASP A O 1
ATOM 739 N N . GLY A 1 95 ? -18.399 -0.622 21.827 1.00 56.25 95 GLY A N 1
ATOM 740 C CA . GLY A 1 95 ? -19.471 -1.576 22.118 1.00 56.25 95 GLY A CA 1
ATOM 741 C C . GLY A 1 95 ? -19.792 -1.784 23.605 1.00 56.25 95 GLY A C 1
ATOM 742 O O . GLY A 1 95 ? -20.488 -2.754 23.910 1.00 56.25 95 GLY A O 1
ATOM 743 N N . TYR A 1 96 ? -19.277 -0.941 24.511 1.00 44.19 96 TYR A N 1
ATOM 744 C CA . TYR A 1 96 ? -19.509 -1.004 25.966 1.00 44.19 96 TYR A CA 1
ATOM 745 C C . TYR A 1 96 ? -20.253 0.216 26.508 1.00 44.19 96 TYR A C 1
ATOM 747 O O . TYR A 1 96 ? -19.894 1.351 26.124 1.00 44.19 96 TYR A O 1
#

Radius of gyration: 23.93 Å; Cα contacts (8 Å, |Δi|>4): 70; chains: 1; bounding box: 64×32×66 Å

Solvent-accessible surface area (backbone atoms only — not comparable to full-atom values): 5061 Å² total; per-residue (Å²): 142,65,72,72,60,55,57,51,52,57,51,54,50,51,52,52,51,51,52,50,67,55,51,56,58,51,56,54,54,53,51,53,50,43,53,52,26,43,57,46,40,54,51,18,50,52,31,43,76,68,72,34,48,72,64,13,38,56,38,17,53,48,29,28,69,77,30,56,89,35,73,41,8,52,49,18,49,52,53,32,52,54,41,51,55,53,52,55,54,51,61,63,60,74,74,115

pLDDT: mean 83.14, std 17.87, range [42.84, 98.44]

Sequence (96 aa):
MSVVRFRRCLFVCAIGIFLLSVLIPANAADRAREIAAHSLLAEGEKLNEATQPAAALEIFERVAREYPETEAGMFAQFRRAETLVFLDRCTRSDGY

Foldseek 3Di:
DPPVVVVVVVVV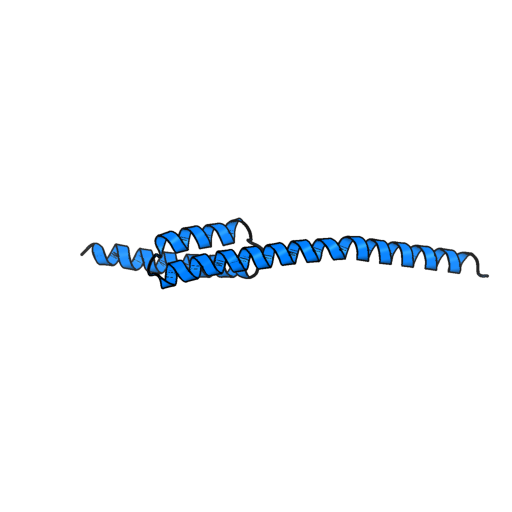VVVVVVVVVVVVVVVVVLVVLQVVLVVLLVVLVVCVVVVNLVVSLVSLVVSLVSRVPYPSNVVSVVSNVVSVVVVVVVVVVVPD

Mean predicted aligned error: 10.42 Å

Secondary structure (DSSP, 8-state):
--HHHHHHHHHHHHHHHHHHHHHHHHHHHHHHHHHHHHHHHHHHHHHHHTT-HHHHHHHHHHHHHH-TTSHHHHHHHHHHHHHHHHHHHHHHHTT-